Protein AF-A0A554LQ54-F1 (afdb_monomer_lite)

pLDDT: mean 71.38, std 20.37, range [37.84, 96.19]

Radius of gyration: 30.44 Å; chains: 1; bounding box: 60×84×52 Å

Foldseek 3Di:
DDFPWAWDFPPPVLLVLLQVLCVVLVHDDDPVCVPPDDDDLSRQLVVLLRCVLVVVDDLVRQLVSNCVVVVDDSVSSVSSSVSSVVPPSVRIDTDGPPPPPPPPVVVVVVVVVVVVVVVPPPPDDDDDDDDDDDDDDDDDD

Secondary structure (DSSP, 8-state):
----EEEE--HHHHHHHHHHHHHHTT----TTGGGTSSS-HHHHHHHHHHHHHTTSS-HHHHHHHHHHHH---HHHHHHHHHHIIIIIGGG-EEEE------HHHHHHHHHHHHHHHHTTSSS------------------

Sequence (141 aa):
MNNNIKICFPNENTFDLISEILENNGIQEGLEESLFKKKSFISIVYKLAKDLASENISQKDFISSLKKELGISKKTSESIFTDVQKKILPLAEKVEIKLINKDRAYMEEREKKKKIELNRNIDKPLMPSIEKKEDKYRELI

Structure (mmCIF, N/CA/C/O backbone):
data_AF-A0A554LQ54-F1
#
_entry.id   AF-A0A554LQ54-F1
#
loop_
_atom_site.group_PDB
_atom_site.id
_atom_site.type_symbol
_atom_site.label_atom_id
_atom_site.label_alt_id
_atom_site.label_comp_id
_atom_site.label_asym_id
_atom_site.label_entity_id
_atom_site.label_seq_id
_atom_site.pdbx_PDB_ins_code
_atom_site.Cartn_x
_atom_site.Cartn_y
_atom_site.Cartn_z
_atom_site.occupancy
_atom_site.B_iso_or_equiv
_atom_site.auth_seq_id
_atom_site.auth_comp_id
_atom_site.auth_asym_id
_atom_site.auth_atom_id
_atom_site.pdbx_PDB_model_num
ATOM 1 N N . MET A 1 1 ? 29.771 -0.148 -3.029 1.00 39.47 1 MET A N 1
ATOM 2 C CA . MET A 1 1 ? 29.103 -0.468 -4.308 1.00 39.47 1 MET A CA 1
ATOM 3 C C . MET A 1 1 ? 27.714 0.146 -4.247 1.00 39.47 1 MET A C 1
ATOM 5 O O . MET A 1 1 ? 26.894 -0.348 -3.490 1.00 39.47 1 MET A O 1
ATOM 9 N N . ASN A 1 2 ? 27.482 1.267 -4.935 1.00 37.84 2 ASN A N 1
ATOM 10 C CA . ASN A 1 2 ? 26.162 1.903 -4.974 1.00 37.84 2 ASN A CA 1
ATOM 11 C C . ASN A 1 2 ? 25.376 1.304 -6.139 1.00 37.84 2 ASN A C 1
ATOM 13 O O . ASN A 1 2 ? 25.452 1.799 -7.263 1.00 37.84 2 ASN A O 1
ATOM 17 N N . ASN A 1 3 ? 24.663 0.212 -5.876 1.00 45.12 3 ASN A N 1
ATOM 18 C CA . ASN A 1 3 ? 23.708 -0.319 -6.837 1.00 45.12 3 ASN A CA 1
ATOM 19 C C . ASN A 1 3 ? 22.467 0.578 -6.799 1.00 45.12 3 ASN A C 1
ATOM 21 O O . ASN A 1 3 ? 21.723 0.575 -5.821 1.00 45.12 3 ASN A O 1
ATOM 25 N N . ASN A 1 4 ? 22.251 1.356 -7.860 1.00 57.56 4 ASN A N 1
ATOM 26 C CA . ASN A 1 4 ? 21.010 2.101 -8.065 1.00 57.56 4 ASN A CA 1
ATOM 27 C C . ASN A 1 4 ? 19.907 1.123 -8.492 1.00 57.56 4 ASN A C 1
ATOM 29 O O . ASN A 1 4 ? 19.573 1.001 -9.672 1.00 57.56 4 ASN A O 1
ATOM 33 N N . ILE A 1 5 ? 19.390 0.374 -7.519 1.00 61.69 5 ILE A N 1
ATOM 34 C CA . ILE A 1 5 ? 18.263 -0.541 -7.698 1.00 61.69 5 ILE A CA 1
ATOM 35 C C . ILE A 1 5 ? 16.985 0.287 -7.617 1.00 61.69 5 ILE A C 1
ATOM 37 O O . ILE A 1 5 ? 16.724 0.948 -6.611 1.00 61.69 5 ILE A O 1
ATOM 41 N N . LYS A 1 6 ? 16.170 0.249 -8.670 1.00 70.19 6 LYS A N 1
ATOM 42 C CA . LYS A 1 6 ? 14.827 0.825 -8.655 1.00 70.19 6 LYS A CA 1
ATOM 43 C C . LYS A 1 6 ? 13.821 -0.303 -8.505 1.00 70.19 6 LYS A C 1
ATOM 45 O O . LYS A 1 6 ? 13.787 -1.211 -9.328 1.00 70.19 6 LYS A O 1
ATOM 50 N N . ILE A 1 7 ? 12.995 -0.221 -7.465 1.00 76.94 7 ILE A N 1
ATOM 51 C CA . ILE A 1 7 ? 11.791 -1.046 -7.370 1.00 76.94 7 ILE A CA 1
ATOM 52 C C . ILE A 1 7 ? 10.758 -0.471 -8.341 1.00 76.94 7 ILE A C 1
ATOM 54 O O . ILE A 1 7 ? 10.417 0.720 -8.266 1.00 76.94 7 ILE A O 1
ATOM 58 N N . CYS A 1 8 ? 10.270 -1.319 -9.237 1.00 77.31 8 CYS A N 1
ATOM 59 C CA . CYS A 1 8 ? 9.135 -1.049 -10.105 1.00 77.31 8 CYS A CA 1
ATOM 60 C C . CYS A 1 8 ? 8.040 -2.086 -9.839 1.00 77.31 8 CYS A C 1
ATOM 62 O O . CYS A 1 8 ? 8.331 -3.237 -9.535 1.00 77.31 8 CYS A O 1
ATOM 64 N N . PHE A 1 9 ? 6.786 -1.665 -9.972 1.00 80.06 9 PHE A N 1
ATOM 65 C CA . PHE A 1 9 ? 5.632 -2.558 -9.991 1.00 80.06 9 PHE A CA 1
ATOM 66 C C . PHE A 1 9 ? 4.967 -2.458 -11.370 1.00 80.06 9 PHE A C 1
ATOM 68 O O . PHE A 1 9 ? 5.022 -1.378 -11.972 1.00 80.06 9 PHE A O 1
ATOM 75 N N . PRO A 1 10 ? 4.331 -3.524 -11.880 1.00 75.25 10 PRO A N 1
ATOM 76 C CA . PRO A 1 10 ? 3.540 -3.454 -13.105 1.00 75.25 10 PRO A CA 1
ATOM 77 C C . PRO A 1 10 ? 2.364 -2.488 -12.909 1.00 75.25 10 PRO A C 1
ATOM 79 O O . PRO A 1 10 ? 1.465 -2.746 -12.111 1.00 75.25 10 PRO A O 1
ATOM 82 N N . ASN A 1 11 ? 2.396 -1.347 -13.603 1.00 65.25 11 ASN A N 1
ATOM 83 C CA . ASN A 1 11 ? 1.522 -0.212 -13.291 1.00 65.25 11 ASN A CA 1
ATOM 84 C C . ASN A 1 11 ? 0.028 -0.542 -13.412 1.00 65.25 11 ASN A C 1
ATOM 86 O O . ASN A 1 11 ? -0.720 -0.180 -12.514 1.00 65.25 11 ASN A O 1
ATOM 90 N N . GLU A 1 12 ? -0.396 -1.237 -14.469 1.00 62.56 12 GLU A N 1
ATOM 91 C CA . GLU A 1 12 ? -1.825 -1.475 -14.735 1.00 62.56 12 GLU A CA 1
ATOM 92 C C . GLU A 1 12 ? -2.467 -2.342 -13.641 1.00 62.56 12 GLU A C 1
ATOM 94 O O . GLU A 1 12 ? -3.413 -1.912 -12.996 1.00 62.56 12 GLU A O 1
ATOM 99 N N . ASN A 1 13 ? -1.862 -3.480 -13.294 1.00 78.19 13 ASN A N 1
ATOM 100 C CA . ASN A 1 13 ? -2.438 -4.378 -12.284 1.00 78.19 13 ASN A CA 1
ATOM 101 C C . ASN A 1 13 ? -2.257 -3.885 -10.839 1.00 78.19 13 ASN A C 1
ATOM 103 O O . ASN A 1 13 ? -3.013 -4.266 -9.949 1.00 78.19 13 ASN A O 1
ATOM 107 N N . THR A 1 14 ? -1.233 -3.071 -10.562 1.00 85.94 14 THR A N 1
ATOM 108 C CA . THR A 1 14 ? -0.924 -2.674 -9.177 1.00 85.94 14 THR A CA 1
ATOM 109 C C . THR A 1 14 ? -1.929 -1.661 -8.641 1.00 85.94 14 THR A C 1
ATOM 111 O O . THR A 1 14 ? -2.288 -1.730 -7.468 1.00 85.94 14 THR A O 1
ATOM 114 N N . PHE A 1 15 ? -2.389 -0.725 -9.475 1.00 87.44 15 PHE A N 1
ATOM 115 C CA . PHE A 1 15 ? -3.387 0.258 -9.055 1.00 87.44 15 PHE A CA 1
ATOM 116 C C . PHE A 1 15 ? -4.746 -0.393 -8.788 1.00 87.44 15 PHE A C 1
ATOM 118 O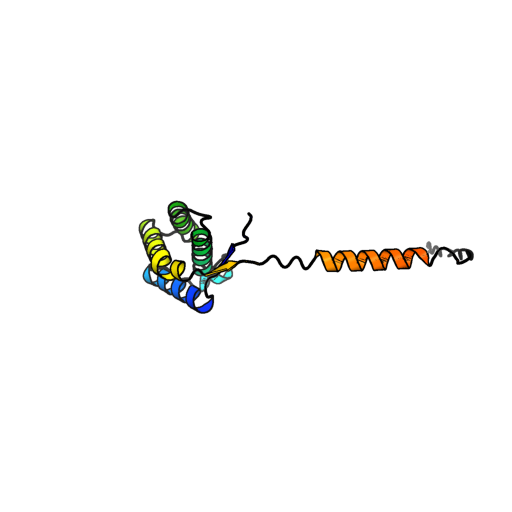 O . PHE A 1 15 ? -5.341 -0.110 -7.749 1.00 87.44 15 PHE A O 1
ATOM 125 N N . ASP A 1 16 ? -5.165 -1.327 -9.642 1.00 87.75 16 ASP A N 1
ATOM 126 C CA . ASP A 1 16 ? -6.411 -2.079 -9.469 1.00 87.75 16 ASP A CA 1
ATOM 127 C C . ASP A 1 16 ? -6.392 -2.913 -8.183 1.00 87.75 16 ASP A C 1
ATOM 129 O O . ASP A 1 16 ? -7.324 -2.852 -7.382 1.00 87.75 16 ASP A O 1
ATOM 133 N N . LEU A 1 17 ? -5.286 -3.616 -7.915 1.00 90.69 17 LEU A N 1
ATOM 134 C CA . LEU A 1 17 ? -5.125 -4.378 -6.674 1.00 90.69 17 LEU A CA 1
ATOM 135 C C . LEU A 1 17 ? -5.143 -3.478 -5.435 1.00 90.69 17 LEU A C 1
ATOM 137 O O . LEU A 1 17 ? -5.681 -3.866 -4.401 1.00 90.69 17 LEU A O 1
ATOM 141 N N . ILE A 1 18 ? -4.561 -2.279 -5.507 1.00 91.06 18 ILE A N 1
ATOM 142 C CA . ILE A 1 18 ? -4.620 -1.320 -4.400 1.00 91.06 18 ILE A CA 1
ATOM 143 C C . ILE A 1 18 ? -6.050 -0.806 -4.203 1.00 91.06 18 ILE A C 1
ATOM 145 O O . ILE A 1 18 ? -6.479 -0.701 -3.054 1.00 91.06 18 ILE A O 1
ATOM 149 N N . SER A 1 19 ? -6.787 -0.526 -5.283 1.00 90.50 19 SER A N 1
ATOM 150 C CA . SER A 1 19 ? -8.204 -0.147 -5.206 1.00 90.50 19 SER A CA 1
ATOM 151 C C . SER A 1 19 ? -9.018 -1.239 -4.515 1.00 90.50 19 SER A C 1
ATOM 153 O O . SER A 1 19 ? -9.690 -0.970 -3.524 1.00 90.50 19 SER A O 1
ATOM 155 N N . GLU A 1 20 ? -8.854 -2.493 -4.941 1.00 91.75 20 GLU A N 1
ATOM 156 C CA . GLU A 1 20 ? -9.526 -3.653 -4.347 1.00 91.75 20 GLU A CA 1
ATOM 157 C C . GLU A 1 20 ? -9.194 -3.800 -2.850 1.00 91.75 20 GLU A C 1
ATOM 159 O O . GLU A 1 20 ? -10.069 -4.072 -2.029 1.00 91.75 20 GLU A O 1
ATOM 164 N N . ILE A 1 21 ? -7.930 -3.600 -2.455 1.00 93.50 21 ILE A N 1
ATOM 165 C CA . ILE A 1 21 ? -7.519 -3.640 -1.042 1.00 93.50 21 ILE A CA 1
ATOM 166 C C . ILE A 1 21 ? -8.217 -2.539 -0.239 1.00 93.50 21 ILE A C 1
ATOM 168 O O . ILE A 1 21 ? -8.692 -2.800 0.868 1.00 93.50 21 ILE A O 1
ATOM 172 N N . LEU A 1 22 ? -8.275 -1.317 -0.766 1.00 91.94 22 LEU A N 1
ATOM 173 C CA . LEU A 1 22 ? -8.928 -0.193 -0.096 1.00 91.94 22 LEU A CA 1
ATOM 174 C C . LEU A 1 22 ? -10.436 -0.439 0.054 1.00 91.94 22 LEU A C 1
ATOM 176 O O . LEU A 1 22 ? -10.959 -0.323 1.165 1.00 91.94 22 LEU A O 1
ATOM 180 N N . GLU A 1 23 ? -11.101 -0.886 -1.009 1.00 91.06 23 GLU A N 1
ATOM 181 C CA . GLU A 1 23 ? -12.531 -1.210 -1.017 1.00 91.06 23 GLU A CA 1
ATOM 182 C C . GLU A 1 23 ? -12.876 -2.329 -0.027 1.00 91.06 23 GLU A C 1
ATOM 184 O O . GLU A 1 23 ? -13.794 -2.177 0.782 1.00 91.06 23 GLU A O 1
ATOM 189 N N . ASN A 1 24 ? -12.087 -3.409 0.001 1.00 92.06 24 ASN A N 1
ATOM 190 C CA . ASN A 1 24 ? -12.253 -4.514 0.954 1.00 92.06 24 ASN A CA 1
ATOM 191 C C . ASN A 1 24 ? -12.101 -4.072 2.418 1.00 92.06 24 ASN A C 1
ATOM 193 O O . ASN A 1 24 ? -12.634 -4.710 3.326 1.00 92.06 24 ASN A O 1
ATOM 197 N N . ASN A 1 25 ? -11.380 -2.975 2.659 1.00 90.00 25 ASN A N 1
ATOM 198 C CA . ASN A 1 25 ? -11.201 -2.380 3.979 1.00 90.00 25 ASN A CA 1
ATOM 199 C C . ASN A 1 25 ? -12.196 -1.234 4.261 1.00 90.00 25 ASN A C 1
ATOM 201 O O . ASN A 1 25 ? -12.054 -0.537 5.270 1.00 90.00 25 ASN A O 1
ATOM 205 N N . GLY A 1 26 ? -13.217 -1.060 3.413 1.00 87.00 26 GLY A N 1
ATOM 206 C CA . GLY A 1 26 ? -14.276 -0.061 3.569 1.00 87.00 26 GLY A CA 1
ATOM 207 C C . GLY A 1 26 ? -13.834 1.369 3.255 1.00 87.00 26 GLY A C 1
ATOM 208 O O . GLY A 1 26 ? -14.463 2.316 3.723 1.00 87.00 26 GLY A O 1
ATOM 209 N N . ILE A 1 27 ? -12.741 1.535 2.508 1.00 85.50 27 ILE A N 1
ATOM 210 C CA . ILE A 1 27 ? -12.207 2.831 2.093 1.00 85.50 27 ILE A CA 1
ATOM 211 C C . ILE A 1 27 ? -12.595 3.043 0.633 1.00 85.50 27 ILE A C 1
ATOM 213 O O . ILE A 1 27 ? -12.047 2.402 -0.258 1.00 85.50 27 ILE A O 1
ATOM 217 N N . GLN A 1 28 ? -13.532 3.954 0.397 1.00 78.12 28 GLN A N 1
ATOM 218 C CA . GLN A 1 28 ? -13.897 4.407 -0.943 1.00 78.12 28 GLN A CA 1
ATOM 219 C C . GLN A 1 28 ? -13.454 5.857 -1.113 1.00 78.12 28 GLN A C 1
ATOM 221 O O . GLN A 1 28 ? -13.699 6.689 -0.239 1.00 78.12 28 GLN A O 1
ATOM 226 N N . GLU A 1 29 ? -12.798 6.165 -2.231 1.00 67.81 29 GLU A N 1
ATOM 227 C CA . GLU A 1 29 ? -12.553 7.556 -2.608 1.00 67.81 29 GLU A CA 1
ATOM 228 C C . GLU A 1 29 ? -13.881 8.203 -3.009 1.00 67.81 29 GLU A C 1
ATOM 230 O O . GLU A 1 29 ? -14.543 7.776 -3.957 1.00 67.81 29 GLU A O 1
ATOM 235 N N . GLY A 1 30 ? -14.291 9.239 -2.278 1.00 60.47 30 GLY A N 1
ATOM 236 C CA . GLY A 1 30 ? -15.427 10.057 -2.678 1.00 60.47 30 GLY A CA 1
ATOM 237 C C . GLY A 1 30 ? -15.074 10.882 -3.918 1.00 60.47 30 GLY A C 1
ATOM 238 O O . GLY A 1 30 ? -14.055 11.573 -3.932 1.00 60.47 30 GLY A O 1
ATOM 239 N N . LEU A 1 31 ? -15.948 10.872 -4.931 1.00 53.97 31 LEU A N 1
ATOM 240 C CA . LEU A 1 31 ? -15.839 11.693 -6.152 1.00 53.97 31 LEU A CA 1
ATOM 241 C C . LEU A 1 31 ? -15.568 13.187 -5.863 1.00 53.97 31 LEU A C 1
ATOM 243 O O . LEU A 1 31 ? -14.936 13.866 -6.669 1.00 53.97 31 LEU A O 1
ATOM 247 N N . GLU A 1 32 ? -16.004 13.698 -4.707 1.00 50.38 32 GLU A N 1
ATOM 248 C CA . GLU A 1 32 ? -15.860 15.108 -4.320 1.00 50.38 32 GLU A CA 1
ATOM 249 C C . GLU A 1 32 ? -14.505 15.473 -3.678 1.00 50.38 32 GLU A C 1
ATOM 251 O O . GLU A 1 32 ? -14.129 16.647 -3.673 1.00 50.38 32 GLU A O 1
ATOM 256 N N . GLU A 1 33 ? -13.709 14.512 -3.193 1.00 48.72 33 GLU A N 1
ATOM 257 C CA . GLU A 1 33 ? -12.395 14.813 -2.585 1.00 48.72 33 GLU A CA 1
ATOM 258 C C . GLU A 1 33 ? -11.299 15.094 -3.631 1.00 48.72 33 GLU A C 1
ATOM 260 O O . GLU A 1 33 ? -10.274 15.716 -3.328 1.00 48.72 33 GLU A O 1
ATOM 265 N N . SER A 1 34 ? -11.562 14.733 -4.892 1.00 50.34 34 SER A N 1
ATOM 266 C CA . SER A 1 34 ? -10.667 14.890 -6.043 1.00 50.34 34 SER A CA 1
ATOM 267 C C . SER A 1 34 ? -10.362 16.346 -6.420 1.00 50.34 34 SER A C 1
ATOM 269 O O . SER A 1 34 ? -9.320 16.595 -7.030 1.00 50.34 34 SER A O 1
ATOM 271 N N . LEU A 1 35 ? -11.233 17.308 -6.095 1.00 45.03 35 LEU A N 1
ATOM 272 C CA . LEU A 1 35 ? -11.119 18.669 -6.639 1.00 45.03 35 LEU A CA 1
ATOM 273 C C . LEU A 1 35 ? -10.239 19.608 -5.803 1.00 45.03 35 LEU A C 1
ATOM 275 O O . LEU A 1 35 ? -9.713 20.578 -6.346 1.00 45.03 35 LEU A O 1
ATOM 279 N N . PHE A 1 36 ? -10.019 19.321 -4.512 1.00 49.12 36 PHE A N 1
ATOM 280 C CA . PHE A 1 36 ? -9.254 20.221 -3.631 1.00 49.12 36 PHE A CA 1
ATOM 281 C C . PHE A 1 36 ? -8.232 19.550 -2.692 1.00 49.12 36 PHE A C 1
ATOM 283 O O . PHE A 1 36 ? -7.471 20.269 -2.035 1.00 49.12 36 PHE A O 1
ATOM 290 N N . LYS A 1 37 ? -8.105 18.211 -2.655 1.00 51.62 37 LYS A N 1
ATOM 291 C CA . LYS A 1 37 ? -7.058 17.529 -1.867 1.00 51.62 37 LYS A CA 1
ATOM 292 C C . LYS A 1 37 ? -6.144 16.629 -2.706 1.00 51.62 37 LYS A C 1
ATOM 294 O O . LYS A 1 37 ? -6.452 15.512 -3.083 1.00 51.62 37 LYS A O 1
ATOM 299 N N . LYS A 1 38 ? -4.946 17.178 -2.928 1.00 59.28 38 LYS A N 1
ATOM 300 C CA . LYS A 1 38 ? -3.622 16.533 -2.976 1.00 59.28 38 LYS A CA 1
ATOM 301 C C . LYS A 1 38 ? -3.614 15.015 -2.668 1.00 59.28 38 LYS A C 1
ATOM 303 O O . LYS A 1 38 ? -3.645 14.648 -1.503 1.00 59.28 38 LYS A O 1
ATOM 308 N N . LYS A 1 39 ? -3.356 14.207 -3.707 1.00 66.38 39 LYS A N 1
ATOM 309 C CA . LYS A 1 39 ? -3.043 12.756 -3.706 1.00 66.38 39 LYS A CA 1
ATOM 310 C C . LYS A 1 39 ? -4.214 11.820 -3.370 1.00 66.38 39 LYS A C 1
ATOM 312 O O . LYS A 1 39 ? -4.695 11.792 -2.250 1.00 66.38 39 LYS A O 1
ATOM 317 N N . SER A 1 40 ? -4.561 10.978 -4.344 1.00 84.50 40 SER A N 1
ATOM 318 C CA . SER A 1 40 ? -5.459 9.827 -4.179 1.00 84.50 40 SER A CA 1
ATOM 319 C C . SER A 1 40 ? -4.928 8.858 -3.102 1.00 84.50 40 SER A C 1
ATOM 321 O O . SER A 1 40 ? -3.711 8.665 -2.984 1.00 84.50 40 SER A O 1
ATOM 323 N N . PHE A 1 41 ? -5.814 8.228 -2.331 1.00 87.81 41 PHE A N 1
ATOM 324 C CA . PHE A 1 41 ? -5.501 7.152 -1.386 1.00 87.81 41 PHE A CA 1
ATOM 325 C C . PHE A 1 41 ? -4.741 6.013 -2.058 1.00 87.81 41 PHE A C 1
ATOM 327 O O . PHE A 1 41 ? -3.754 5.530 -1.499 1.00 87.81 41 PHE A O 1
ATOM 334 N N . ILE A 1 42 ? -5.111 5.664 -3.290 1.00 89.12 42 ILE A N 1
ATOM 335 C CA . ILE A 1 42 ? -4.378 4.687 -4.099 1.00 89.12 42 ILE A CA 1
ATOM 336 C C . ILE A 1 42 ? -2.912 5.126 -4.250 1.00 89.12 42 ILE A C 1
ATOM 338 O O . ILE A 1 42 ? -1.987 4.348 -4.006 1.00 89.12 42 ILE A O 1
ATOM 342 N N . SER A 1 43 ? -2.676 6.398 -4.588 1.00 88.62 43 SER A N 1
ATOM 343 C CA . SER A 1 43 ? -1.317 6.934 -4.756 1.00 88.62 43 SER A CA 1
ATOM 344 C C . SER A 1 43 ? -0.499 6.933 -3.457 1.00 88.62 43 SER A C 1
ATOM 346 O O . SER A 1 43 ? 0.721 6.745 -3.491 1.00 88.62 43 SER A O 1
ATOM 348 N N . ILE A 1 44 ? -1.160 7.104 -2.307 1.00 91.44 44 ILE A N 1
ATOM 349 C CA . ILE A 1 44 ? -0.529 7.043 -0.984 1.00 91.44 44 ILE A CA 1
ATOM 350 C C . ILE A 1 44 ? -0.087 5.610 -0.683 1.00 91.44 44 ILE A C 1
ATOM 352 O O . ILE A 1 44 ? 1.086 5.389 -0.376 1.00 91.44 44 ILE A O 1
ATOM 356 N N . VAL A 1 45 ? -0.990 4.634 -0.825 1.00 91.88 45 VAL A N 1
ATOM 357 C CA . VAL A 1 45 ? -0.682 3.215 -0.588 1.00 91.88 45 VAL A CA 1
ATOM 358 C C . VAL A 1 45 ? 0.411 2.735 -1.540 1.00 91.88 45 VAL A C 1
ATOM 360 O O . VAL A 1 45 ? 1.368 2.106 -1.095 1.00 91.88 45 VAL A O 1
ATOM 363 N N . TYR A 1 46 ? 0.333 3.098 -2.823 1.00 91.38 46 TYR A N 1
ATOM 364 C CA . TYR A 1 46 ? 1.346 2.750 -3.821 1.00 91.38 46 TYR A CA 1
ATOM 365 C C . TYR A 1 46 ? 2.736 3.266 -3.431 1.00 91.38 46 TYR A C 1
ATOM 367 O O . TYR A 1 46 ? 3.721 2.525 -3.466 1.00 91.38 46 TYR A O 1
ATOM 375 N N . LYS A 1 47 ? 2.826 4.535 -3.010 1.00 90.94 47 LYS A N 1
ATOM 376 C CA . LYS A 1 47 ? 4.092 5.124 -2.566 1.00 90.94 47 LYS A CA 1
ATOM 377 C C . LYS A 1 47 ? 4.651 4.381 -1.351 1.00 90.94 47 LYS A C 1
ATOM 379 O O . LYS A 1 47 ? 5.827 4.030 -1.351 1.00 90.94 47 LYS A O 1
ATOM 384 N N . LEU A 1 48 ? 3.819 4.122 -0.345 1.00 93.00 48 LEU A N 1
ATOM 385 C CA . LEU A 1 48 ? 4.247 3.413 0.858 1.00 93.00 48 LEU A CA 1
ATOM 386 C C . LEU A 1 48 ? 4.679 1.974 0.546 1.00 93.00 48 LEU A C 1
ATOM 388 O O . LEU A 1 48 ? 5.669 1.507 1.100 1.00 93.00 48 LEU A O 1
ATOM 392 N N . ALA A 1 49 ? 3.989 1.279 -0.362 1.00 91.81 49 ALA A N 1
ATOM 393 C CA . ALA A 1 49 ? 4.358 -0.072 -0.785 1.00 91.81 49 ALA A CA 1
ATOM 394 C C . ALA A 1 49 ? 5.730 -0.084 -1.470 1.00 91.81 49 ALA A C 1
ATOM 396 O O . ALA A 1 49 ? 6.544 -0.973 -1.226 1.00 91.81 49 ALA A O 1
ATOM 397 N N . LYS A 1 50 ? 6.020 0.944 -2.273 1.00 90.19 50 LYS A N 1
ATOM 398 C CA . LYS A 1 50 ? 7.334 1.139 -2.883 1.00 90.19 50 LYS A CA 1
ATOM 399 C C . LYS A 1 50 ? 8.420 1.424 -1.854 1.00 90.19 50 LYS A C 1
ATOM 401 O O . LYS A 1 50 ? 9.476 0.804 -1.917 1.00 90.19 50 LYS A O 1
ATOM 406 N N . ASP A 1 51 ? 8.161 2.322 -0.908 1.00 90.44 51 ASP A N 1
ATOM 407 C CA . ASP A 1 51 ? 9.116 2.644 0.153 1.00 90.44 51 ASP A CA 1
ATOM 408 C C . ASP A 1 51 ? 9.408 1.407 1.025 1.00 90.44 51 ASP A C 1
ATOM 410 O O . ASP A 1 51 ? 10.559 1.168 1.389 1.00 90.44 51 ASP A O 1
ATOM 414 N N . LEU A 1 52 ? 8.394 0.577 1.289 1.00 91.12 52 LEU A N 1
ATOM 415 C CA . LEU A 1 52 ? 8.529 -0.687 2.014 1.00 91.12 52 LEU A CA 1
ATOM 416 C C . LEU A 1 52 ? 9.337 -1.725 1.217 1.00 91.12 52 LEU A C 1
ATOM 418 O O . LEU A 1 52 ? 10.246 -2.342 1.762 1.00 91.12 52 LEU A O 1
ATOM 422 N N . ALA A 1 53 ? 9.053 -1.890 -0.078 1.00 88.00 53 ALA A N 1
ATOM 423 C CA . ALA A 1 53 ? 9.786 -2.800 -0.964 1.00 88.00 53 ALA A CA 1
ATOM 424 C C . ALA A 1 53 ? 11.255 -2.387 -1.172 1.00 88.00 53 ALA A C 1
ATOM 426 O O . ALA A 1 53 ? 12.113 -3.230 -1.432 1.00 88.00 53 ALA A O 1
ATOM 4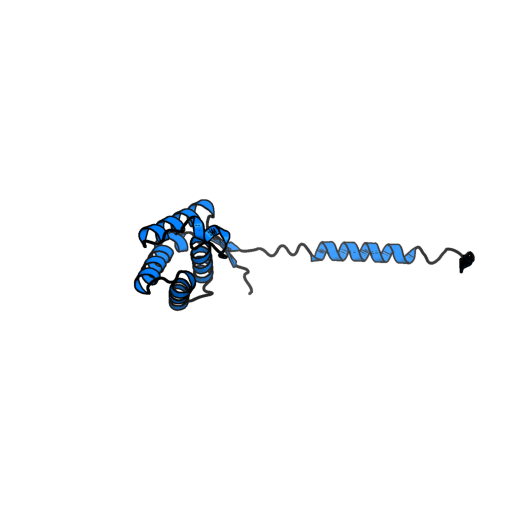27 N N . SER A 1 54 ? 11.544 -1.089 -1.068 1.00 85.62 54 SER A N 1
ATOM 428 C CA . SER A 1 54 ? 12.899 -0.532 -1.085 1.00 85.62 54 SER A CA 1
ATOM 429 C C . SER A 1 54 ? 13.609 -0.596 0.271 1.00 85.62 54 SER A C 1
ATOM 431 O O . SER A 1 54 ? 14.729 -0.106 0.358 1.00 85.62 54 SER A O 1
ATOM 433 N N . GLU A 1 55 ? 12.985 -1.162 1.311 1.00 85.88 55 GLU A N 1
ATOM 434 C CA . GLU A 1 55 ? 13.511 -1.199 2.687 1.00 85.88 55 GLU A CA 1
ATOM 435 C C . GLU A 1 55 ? 13.783 0.204 3.280 1.00 85.88 55 GLU A C 1
ATOM 437 O O . GLU A 1 55 ? 14.517 0.353 4.254 1.00 85.88 55 GLU A O 1
ATOM 442 N N . ASN A 1 56 ? 13.154 1.250 2.728 1.00 85.62 56 ASN A N 1
ATOM 443 C CA . ASN A 1 56 ? 13.299 2.632 3.202 1.00 85.62 56 ASN A CA 1
ATOM 444 C C . ASN A 1 56 ? 12.477 2.907 4.468 1.00 85.62 56 ASN A C 1
ATOM 446 O O . ASN A 1 56 ? 12.766 3.854 5.198 1.00 85.62 56 ASN A O 1
ATOM 450 N N . ILE A 1 57 ? 11.422 2.122 4.698 1.00 90.31 57 ILE A N 1
ATOM 451 C CA . ILE A 1 57 ? 10.534 2.243 5.856 1.00 90.31 57 ILE A CA 1
ATOM 452 C C . ILE A 1 57 ? 10.279 0.873 6.478 1.00 90.31 57 ILE A C 1
ATOM 454 O O . ILE A 1 57 ? 10.238 -0.144 5.785 1.00 90.31 57 ILE A O 1
ATOM 458 N N . SER A 1 58 ? 10.066 0.845 7.792 1.00 93.50 58 SER A N 1
ATOM 459 C CA . SER A 1 58 ? 9.661 -0.374 8.491 1.00 93.50 58 SER A CA 1
ATOM 460 C C . SER A 1 58 ? 8.150 -0.620 8.379 1.00 93.50 58 SER A C 1
ATOM 462 O O . SER A 1 58 ? 7.371 0.291 8.093 1.00 93.50 58 SER A O 1
ATOM 464 N N . GLN A 1 59 ? 7.698 -1.837 8.705 1.00 93.12 59 GLN A N 1
ATOM 465 C CA . GLN A 1 59 ? 6.267 -2.147 8.861 1.00 93.12 59 GLN A CA 1
ATOM 466 C C . GLN A 1 59 ? 5.564 -1.172 9.821 1.00 93.12 59 GLN A C 1
ATOM 468 O O . GLN A 1 59 ? 4.437 -0.741 9.574 1.00 93.12 59 GLN A O 1
ATOM 473 N N . LYS A 1 60 ? 6.228 -0.809 10.924 1.00 94.56 60 LYS A N 1
ATOM 474 C CA . LYS A 1 60 ? 5.675 0.116 11.918 1.00 94.56 60 LYS A CA 1
ATOM 475 C C . LYS A 1 60 ? 5.447 1.502 11.312 1.00 94.56 60 LYS A C 1
ATOM 477 O O . LYS A 1 60 ? 4.406 2.110 11.560 1.00 94.56 60 LYS A O 1
ATOM 482 N N . ASP A 1 61 ? 6.389 1.970 10.498 1.00 95.12 61 ASP A N 1
ATOM 483 C CA . ASP A 1 61 ? 6.308 3.272 9.834 1.00 95.12 61 ASP A CA 1
ATOM 484 C C . ASP A 1 61 ? 5.255 3.274 8.727 1.00 95.12 61 ASP A C 1
ATOM 486 O O . ASP A 1 61 ? 4.515 4.248 8.591 1.00 95.12 61 ASP A O 1
ATOM 490 N N . PHE A 1 62 ? 5.119 2.165 7.997 1.00 95.12 62 PHE A N 1
ATOM 491 C CA . PHE A 1 62 ? 4.063 1.968 7.007 1.00 95.12 62 PHE A CA 1
ATOM 492 C C . PHE A 1 62 ? 2.670 2.086 7.645 1.00 95.12 62 PHE A C 1
ATOM 494 O O . PHE A 1 62 ? 1.859 2.910 7.224 1.00 95.12 62 PHE A O 1
ATOM 501 N N . ILE A 1 63 ? 2.413 1.325 8.716 1.00 95.00 63 ILE A N 1
ATOM 502 C CA . ILE A 1 63 ? 1.128 1.331 9.439 1.00 95.00 63 ILE A CA 1
ATOM 503 C C . ILE A 1 63 ? 0.843 2.718 10.032 1.00 95.00 63 ILE A C 1
ATOM 505 O O . ILE A 1 63 ? -0.277 3.221 9.943 1.00 95.00 63 ILE A O 1
ATOM 509 N N . SER A 1 64 ? 1.856 3.353 10.627 1.00 94.81 64 SER A N 1
ATOM 510 C CA . SER A 1 64 ? 1.738 4.703 11.186 1.00 94.81 64 SER A CA 1
ATOM 511 C C . SER A 1 64 ? 1.401 5.742 10.109 1.00 94.81 64 SER A C 1
ATOM 513 O O . SER A 1 64 ? 0.540 6.600 10.317 1.00 94.81 64 SER A O 1
ATOM 515 N N . SER A 1 65 ? 2.031 5.632 8.937 1.00 94.00 65 SER A N 1
ATOM 516 C CA . SER A 1 65 ? 1.801 6.532 7.804 1.00 94.00 65 SER A CA 1
ATOM 517 C C . SER A 1 65 ? 0.405 6.357 7.219 1.00 94.00 65 SER A C 1
ATOM 519 O O . SER A 1 65 ? -0.271 7.357 7.003 1.00 94.00 65 SER A O 1
ATOM 521 N N . LEU A 1 66 ? -0.080 5.119 7.059 1.00 92.94 66 LEU A N 1
ATOM 522 C CA . LEU A 1 66 ? -1.455 4.859 6.616 1.00 92.94 66 LEU A CA 1
ATOM 523 C C . LEU A 1 66 ? -2.489 5.461 7.565 1.00 92.94 66 LEU A C 1
ATOM 525 O O . LEU A 1 66 ? -3.398 6.164 7.127 1.00 92.94 66 LEU A O 1
ATOM 529 N N . LYS A 1 67 ? -2.315 5.246 8.872 1.00 93.19 67 LYS A N 1
ATOM 530 C CA . LYS A 1 67 ? -3.186 5.827 9.898 1.00 93.19 67 LYS A CA 1
ATOM 531 C C . LYS A 1 67 ? -3.255 7.352 9.783 1.00 93.19 67 LYS A C 1
ATOM 533 O O . LYS A 1 67 ? -4.323 7.934 9.943 1.00 93.19 67 LYS A O 1
ATOM 538 N N . LYS A 1 68 ? -2.112 7.998 9.540 1.00 91.44 68 LYS A N 1
ATOM 539 C CA . LYS A 1 68 ? -2.002 9.459 9.462 1.00 91.44 68 LYS A CA 1
ATOM 540 C C . LYS A 1 68 ? -2.561 10.026 8.156 1.00 91.44 68 LYS A C 1
ATOM 542 O O . LYS A 1 68 ? -3.257 11.032 8.200 1.00 91.44 68 LYS A O 1
ATOM 547 N N . GLU A 1 69 ? -2.222 9.421 7.023 1.00 90.12 69 GLU A N 1
ATOM 548 C CA . GLU A 1 69 ? -2.545 9.941 5.688 1.00 90.12 69 GLU A CA 1
ATOM 549 C C . GLU A 1 69 ? -3.999 9.640 5.294 1.00 90.12 69 GLU A C 1
ATOM 551 O O . GLU A 1 69 ? -4.650 10.499 4.710 1.00 90.12 69 GLU A O 1
ATOM 556 N N . LEU A 1 70 ? -4.529 8.463 5.655 1.00 87.88 70 LEU A N 1
ATOM 557 C CA . LEU A 1 70 ? -5.906 8.058 5.332 1.00 87.88 70 LEU A CA 1
ATOM 558 C C . LEU A 1 70 ? -6.880 8.277 6.505 1.00 87.88 70 LEU A C 1
ATOM 560 O O . LEU A 1 70 ? -8.079 8.078 6.355 1.00 87.88 70 LEU A O 1
ATOM 564 N N . GLY A 1 71 ? -6.390 8.651 7.694 1.00 87.69 71 GLY A N 1
ATOM 565 C CA . GLY A 1 71 ? -7.240 8.893 8.869 1.00 87.69 71 GLY A CA 1
ATOM 566 C C . GLY A 1 71 ? -7.936 7.642 9.427 1.00 87.69 71 GLY A C 1
ATOM 567 O O . GLY A 1 71 ? -8.934 7.754 10.136 1.00 87.69 71 GLY A O 1
ATOM 568 N N . ILE A 1 72 ? -7.431 6.448 9.114 1.00 89.62 72 ILE A N 1
ATOM 569 C CA . ILE A 1 72 ? -8.076 5.163 9.426 1.00 89.62 72 ILE A CA 1
ATOM 570 C C . ILE A 1 72 ? -7.629 4.562 10.763 1.00 89.62 72 ILE A C 1
ATOM 572 O O . ILE A 1 72 ? -6.666 4.993 11.392 1.00 89.62 72 ILE A O 1
ATOM 576 N N . SER A 1 73 ? -8.316 3.511 11.217 1.00 93.12 73 SER A N 1
ATOM 577 C CA . SER A 1 73 ? -7.945 2.813 12.451 1.00 93.12 73 SER A CA 1
ATOM 578 C C . SER A 1 73 ? -6.620 2.041 12.319 1.00 93.12 73 SER A C 1
ATOM 580 O O . SER A 1 73 ? -6.192 1.666 11.223 1.00 93.12 73 SER A O 1
ATOM 582 N N . LYS A 1 74 ? -5.982 1.735 13.460 1.00 92.69 74 LYS A N 1
ATOM 583 C CA . LYS A 1 74 ? -4.782 0.878 13.495 1.00 92.69 74 LYS A CA 1
ATOM 584 C C . LYS A 1 74 ? -5.074 -0.516 12.924 1.00 92.69 74 LYS A C 1
ATOM 586 O O . LYS A 1 74 ? -4.296 -1.003 12.115 1.00 92.69 74 LYS A O 1
ATOM 591 N N . LYS A 1 75 ? -6.220 -1.103 13.287 1.00 94.19 75 LYS A N 1
ATOM 592 C CA . LYS A 1 75 ? -6.660 -2.420 12.804 1.00 94.19 75 LYS A CA 1
ATOM 593 C C . LYS A 1 75 ? -6.817 -2.434 11.279 1.00 94.19 75 LYS A C 1
ATOM 595 O O . LYS A 1 75 ? -6.350 -3.354 10.622 1.00 94.19 75 LYS A O 1
ATOM 600 N N . THR A 1 76 ? -7.421 -1.387 10.717 1.00 93.62 76 THR A N 1
ATOM 601 C CA . THR A 1 76 ? -7.565 -1.223 9.261 1.00 93.62 76 THR A CA 1
ATOM 602 C C . THR A 1 76 ? -6.200 -1.066 8.589 1.00 93.62 76 THR A C 1
ATOM 604 O O . THR A 1 76 ? -5.930 -1.701 7.579 1.00 93.62 76 THR A O 1
ATOM 607 N N . SER A 1 77 ? -5.298 -0.281 9.184 1.00 94.19 77 SER A N 1
ATOM 608 C CA . SER A 1 77 ? -3.937 -0.089 8.661 1.00 94.19 77 SER A CA 1
ATOM 609 C C . SER A 1 77 ? -3.121 -1.392 8.651 1.00 94.19 77 SER A C 1
ATOM 611 O O . SER A 1 77 ? -2.379 -1.649 7.709 1.00 94.19 77 SER A O 1
ATOM 613 N N . GLU A 1 78 ? -3.264 -2.227 9.684 1.00 95.62 78 GLU A N 1
ATOM 614 C CA . GLU A 1 78 ? -2.639 -3.557 9.774 1.00 95.62 78 GLU A CA 1
ATOM 615 C C . GLU A 1 78 ? -3.208 -4.542 8.743 1.00 95.62 78 GLU A C 1
ATOM 617 O O . GLU A 1 78 ? -2.459 -5.324 8.153 1.00 95.62 78 GLU A O 1
ATOM 622 N N . SER A 1 79 ? -4.518 -4.476 8.500 1.00 96.19 79 SER A N 1
ATOM 623 C CA . SER A 1 79 ? -5.200 -5.263 7.469 1.00 96.19 79 SER A CA 1
ATOM 624 C C . SER A 1 79 ? -4.675 -4.912 6.073 1.00 96.19 79 SER A C 1
ATOM 626 O O . SER A 1 79 ? -4.142 -5.777 5.381 1.00 96.19 79 SER A O 1
ATOM 628 N N . ILE A 1 80 ? -4.661 -3.619 5.725 1.00 95.12 80 ILE A N 1
ATOM 629 C CA . ILE A 1 80 ? -4.103 -3.121 4.456 1.00 95.12 80 ILE A CA 1
ATOM 630 C C . ILE A 1 80 ? -2.633 -3.515 4.307 1.00 95.12 80 ILE A C 1
ATOM 632 O O . ILE A 1 80 ? -2.225 -3.962 3.240 1.00 95.12 80 ILE A O 1
ATOM 636 N N . PHE A 1 81 ? -1.826 -3.383 5.364 1.00 95.69 81 PHE A N 1
ATOM 637 C CA . PHE A 1 81 ? -0.431 -3.828 5.336 1.00 95.69 81 PHE A CA 1
ATOM 638 C C . PHE A 1 81 ? -0.315 -5.317 4.987 1.00 95.69 81 PHE A C 1
ATOM 640 O O . PHE A 1 81 ? 0.503 -5.686 4.147 1.00 95.69 81 PHE A O 1
ATOM 647 N N . THR A 1 82 ? -1.144 -6.161 5.601 1.00 95.75 82 THR A N 1
ATOM 648 C CA . THR A 1 82 ? -1.149 -7.608 5.351 1.00 95.75 82 THR A CA 1
ATOM 649 C C . THR A 1 82 ? -1.488 -7.917 3.895 1.00 95.75 82 THR A C 1
ATOM 651 O O . THR A 1 82 ? -0.836 -8.760 3.275 1.00 95.75 82 THR A O 1
ATOM 654 N N . ASP A 1 83 ? -2.469 -7.220 3.324 1.00 94.69 83 ASP A N 1
ATOM 655 C CA . ASP A 1 83 ? -2.845 -7.396 1.924 1.00 94.69 83 ASP A CA 1
ATOM 656 C C . ASP A 1 83 ? -1.763 -6.887 0.969 1.00 94.69 83 ASP A C 1
ATOM 658 O O . ASP A 1 83 ? -1.402 -7.584 0.023 1.00 94.69 83 ASP A O 1
ATOM 662 N N . VAL A 1 84 ? -1.171 -5.721 1.242 1.00 93.25 84 VAL A N 1
ATOM 663 C CA . VAL A 1 84 ? -0.043 -5.180 0.467 1.00 93.25 84 VAL A CA 1
ATOM 664 C C . VAL A 1 84 ? 1.136 -6.149 0.492 1.00 93.25 84 VAL A C 1
ATOM 666 O O . VAL A 1 84 ? 1.733 -6.425 -0.549 1.00 93.25 84 VAL A O 1
ATOM 669 N N . GLN A 1 85 ? 1.439 -6.733 1.649 1.00 93.12 85 GLN A N 1
ATOM 670 C CA . GLN A 1 85 ? 2.513 -7.710 1.792 1.00 93.12 85 GLN A CA 1
ATOM 671 C C . GLN A 1 85 ? 2.272 -8.978 0.961 1.00 93.12 85 GLN A C 1
ATOM 673 O O . GLN A 1 85 ? 3.222 -9.532 0.414 1.00 93.12 85 GLN A O 1
ATOM 678 N N . LYS A 1 86 ? 1.021 -9.438 0.859 1.00 93.00 86 LYS A N 1
ATOM 679 C CA . LYS A 1 86 ? 0.665 -10.682 0.157 1.00 93.00 86 LYS A CA 1
ATOM 680 C C . LYS A 1 86 ? 0.398 -10.501 -1.333 1.00 93.00 86 LYS A C 1
ATOM 682 O O . LYS A 1 86 ? 0.678 -11.417 -2.097 1.00 93.00 86 LYS A O 1
ATOM 687 N N . LYS A 1 87 ? -0.182 -9.370 -1.735 1.00 90.94 87 LYS A N 1
ATOM 688 C CA . LYS A 1 87 ? -0.672 -9.132 -3.101 1.00 90.94 87 LYS A CA 1
ATOM 689 C C . LYS A 1 87 ? 0.220 -8.183 -3.899 1.00 90.94 87 LYS A C 1
ATOM 691 O O . LYS A 1 87 ? 0.382 -8.389 -5.093 1.00 90.94 87 LYS A O 1
ATOM 696 N N . ILE A 1 88 ? 0.803 -7.164 -3.259 1.00 90.38 88 ILE A N 1
ATOM 697 C CA . ILE A 1 88 ? 1.542 -6.094 -3.952 1.00 90.38 88 ILE A CA 1
ATOM 698 C C . ILE A 1 88 ? 3.050 -6.339 -3.930 1.00 90.38 88 ILE A C 1
ATOM 700 O O . ILE A 1 88 ? 3.682 -6.338 -4.981 1.00 90.38 8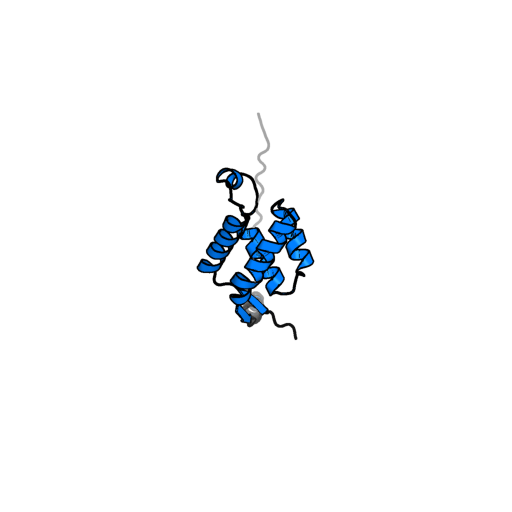8 ILE A O 1
ATOM 704 N N . LEU A 1 89 ? 3.645 -6.574 -2.754 1.00 89.31 89 LEU A N 1
ATOM 705 C CA . LEU A 1 89 ? 5.098 -6.761 -2.631 1.00 89.31 89 LEU A CA 1
ATOM 706 C C . LEU A 1 89 ? 5.667 -7.891 -3.507 1.00 89.31 89 LEU A C 1
ATOM 708 O O . LEU A 1 89 ? 6.751 -7.690 -4.052 1.00 89.31 89 LEU A O 1
ATOM 712 N N . PRO A 1 90 ? 4.983 -9.036 -3.713 1.00 88.88 90 PRO A N 1
ATOM 713 C CA . PRO A 1 90 ? 5.484 -10.082 -4.607 1.00 88.88 90 PRO A CA 1
ATOM 714 C C . PRO A 1 90 ? 5.588 -9.658 -6.077 1.00 88.88 90 PRO A C 1
ATOM 716 O O . PRO A 1 90 ? 6.296 -10.303 -6.842 1.00 88.88 90 PRO A O 1
ATOM 719 N N . LEU A 1 91 ? 4.908 -8.578 -6.471 1.00 86.12 91 LEU A N 1
ATOM 720 C CA . LEU A 1 91 ? 4.963 -8.011 -7.821 1.00 86.12 91 LEU A CA 1
ATOM 721 C C . LEU A 1 91 ? 6.129 -7.025 -8.000 1.00 86.12 91 LEU A C 1
ATOM 723 O O . LEU A 1 91 ? 6.282 -6.445 -9.073 1.00 86.12 91 LEU A O 1
ATOM 727 N N . ALA A 1 92 ? 6.919 -6.777 -6.950 1.00 84.69 92 ALA A N 1
ATOM 728 C CA . ALA A 1 92 ? 8.047 -5.858 -7.002 1.00 84.69 92 ALA A CA 1
ATOM 729 C C . ALA A 1 92 ? 9.182 -6.436 -7.859 1.00 84.69 92 ALA A C 1
ATOM 731 O O . ALA A 1 92 ? 9.872 -7.376 -7.461 1.00 84.69 92 ALA A O 1
ATOM 732 N N . GLU A 1 93 ? 9.446 -5.809 -9.000 1.00 80.75 93 GLU A N 1
ATOM 733 C CA . GLU A 1 93 ? 10.613 -6.104 -9.821 1.00 80.75 93 GLU A CA 1
ATOM 734 C C . GLU A 1 93 ? 11.772 -5.175 -9.443 1.00 80.75 93 GLU A C 1
ATOM 736 O O . GLU A 1 93 ? 11.645 -3.944 -9.412 1.00 80.75 93 GLU A O 1
ATOM 741 N N . LYS A 1 94 ? 12.939 -5.767 -9.160 1.00 70.56 94 LYS A N 1
ATOM 742 C CA . LYS A 1 94 ? 14.190 -5.028 -8.953 1.00 70.56 94 LYS A CA 1
ATOM 743 C C . LYS A 1 94 ? 14.829 -4.762 -10.311 1.00 70.56 94 LYS A C 1
ATOM 745 O O . LYS A 1 94 ? 15.441 -5.648 -10.899 1.00 70.56 94 LYS A O 1
ATOM 750 N N . VAL A 1 95 ? 14.714 -3.529 -10.795 1.00 67.94 95 VAL A N 1
ATOM 751 C CA . VAL A 1 95 ? 15.367 -3.095 -12.031 1.00 67.94 95 VAL A CA 1
ATOM 752 C C . VAL A 1 95 ? 16.707 -2.459 -11.679 1.00 67.94 95 VAL A C 1
ATOM 754 O O . VAL A 1 95 ? 16.765 -1.426 -11.005 1.00 67.94 95 VAL A O 1
ATOM 757 N N . GLU A 1 96 ? 17.801 -3.061 -12.144 1.00 57.78 96 GLU A N 1
ATOM 758 C CA . GLU A 1 96 ? 19.115 -2.424 -12.090 1.00 57.78 96 GLU A CA 1
ATOM 759 C C . GLU A 1 96 ? 19.148 -1.248 -13.068 1.00 57.78 96 GLU A C 1
ATOM 761 O O . GLU A 1 96 ? 19.130 -1.424 -14.291 1.00 57.78 96 GLU A O 1
ATOM 766 N N . ILE A 1 97 ? 19.229 -0.023 -12.545 1.00 57.22 97 ILE A N 1
ATOM 767 C CA . ILE A 1 97 ? 19.512 1.130 -13.391 1.00 57.22 97 ILE A CA 1
ATOM 768 C C . ILE A 1 97 ? 21.003 1.078 -13.710 1.00 57.22 97 ILE A C 1
ATOM 770 O O . ILE A 1 97 ? 21.840 1.557 -12.941 1.00 57.22 97 ILE A O 1
ATOM 774 N N . LYS A 1 98 ? 21.350 0.530 -14.879 1.00 49.12 98 LYS A N 1
ATOM 775 C CA . LYS A 1 98 ? 22.650 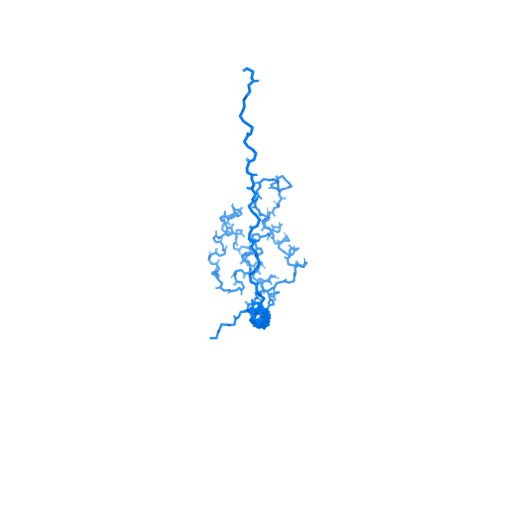0.819 -15.484 1.00 49.12 98 LYS A CA 1
ATOM 776 C C . LYS A 1 98 ? 22.698 2.327 -15.695 1.00 49.12 98 LYS A C 1
ATOM 778 O O . LYS A 1 98 ? 21.962 2.855 -16.528 1.00 49.12 98 LYS A O 1
ATOM 783 N N . LEU A 1 99 ? 23.529 3.023 -14.916 1.00 47.66 99 LEU A N 1
ATOM 784 C CA . LEU A 1 99 ? 23.853 4.422 -15.166 1.00 47.66 99 LEU A CA 1
ATOM 785 C C . LEU A 1 99 ? 24.459 4.499 -16.566 1.00 47.66 99 LEU A C 1
ATOM 787 O O . LEU A 1 99 ? 25.648 4.259 -16.769 1.00 47.66 99 LEU A O 1
ATOM 791 N N . ILE A 1 100 ? 23.637 4.816 -17.558 1.00 46.09 100 ILE A N 1
ATOM 792 C CA . ILE A 1 100 ? 24.149 5.282 -18.830 1.00 46.09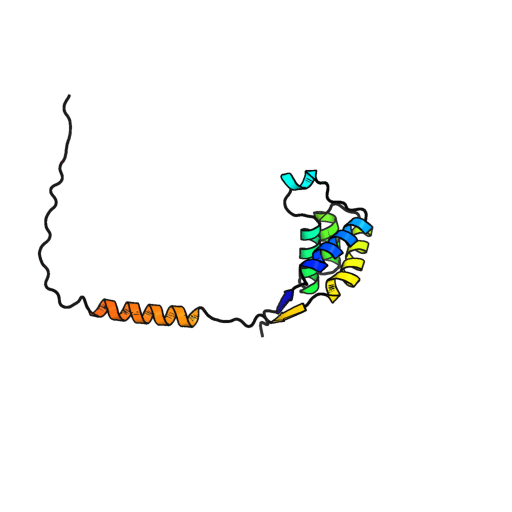 100 ILE A CA 1
ATOM 793 C C . ILE A 1 100 ? 24.606 6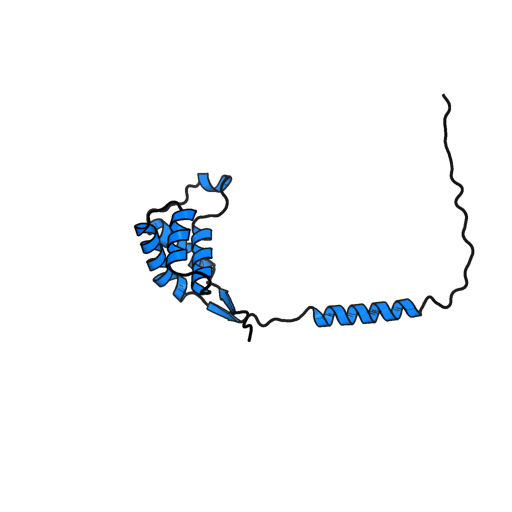.711 -18.545 1.00 46.09 100 ILE A C 1
ATOM 795 O O . ILE A 1 100 ? 23.823 7.652 -18.633 1.00 46.09 100 ILE A O 1
ATOM 799 N N . ASN A 1 101 ? 25.874 6.858 -18.152 1.00 47.12 101 ASN A N 1
ATOM 800 C CA . ASN A 1 101 ? 26.602 8.125 -18.140 1.00 47.12 101 ASN A CA 1
ATOM 801 C C . ASN A 1 101 ? 26.676 8.663 -19.582 1.00 47.12 101 ASN A C 1
ATOM 803 O O . ASN A 1 101 ? 27.718 8.590 -20.229 1.00 47.12 101 ASN A O 1
ATOM 807 N N . LYS A 1 102 ? 25.559 9.155 -20.126 1.00 48.16 102 LYS A N 1
ATOM 808 C CA . LYS A 1 102 ? 25.489 9.758 -21.465 1.00 48.16 102 LYS A CA 1
ATOM 809 C C . LYS A 1 102 ? 25.948 11.221 -21.479 1.00 48.16 102 LYS A C 1
ATOM 811 O O . LYS A 1 102 ? 26.177 11.760 -22.554 1.00 48.16 102 LYS A O 1
ATOM 816 N N . ASP A 1 103 ? 26.178 11.827 -20.314 1.00 49.84 103 ASP A N 1
ATOM 817 C CA . ASP A 1 103 ? 26.498 13.257 -20.223 1.00 49.84 103 ASP A CA 1
ATOM 818 C C . ASP A 1 103 ? 27.989 13.594 -20.357 1.00 49.84 103 ASP A C 1
ATOM 820 O O . ASP A 1 103 ? 28.328 14.725 -20.703 1.00 49.84 103 ASP A O 1
ATOM 824 N N . ARG A 1 104 ? 28.913 12.641 -20.154 1.00 49.78 104 ARG A N 1
ATOM 825 C CA . ARG A 1 104 ? 30.352 12.969 -20.213 1.00 49.78 104 ARG A CA 1
ATOM 826 C C . ARG A 1 104 ? 30.876 13.112 -21.646 1.00 49.78 104 ARG A C 1
ATOM 828 O O . ARG A 1 104 ? 31.647 14.025 -21.919 1.00 49.78 104 ARG A O 1
ATOM 835 N N . ALA A 1 105 ? 30.398 12.281 -22.575 1.00 49.25 105 ALA A N 1
ATOM 836 C CA . ALA A 1 105 ? 30.828 12.336 -23.975 1.00 49.25 105 ALA A CA 1
ATOM 837 C C . ALA A 1 105 ? 30.278 13.569 -24.723 1.00 49.25 105 ALA A C 1
ATOM 839 O O . ALA A 1 105 ? 30.987 14.161 -25.533 1.00 49.25 105 ALA A O 1
ATOM 840 N N . TYR A 1 106 ? 29.048 14.005 -24.416 1.00 51.22 106 TYR A N 1
ATOM 841 C CA . TYR A 1 106 ? 28.440 15.172 -25.071 1.00 51.22 106 TYR A CA 1
ATOM 842 C C . TYR A 1 106 ? 29.089 16.500 -24.638 1.00 51.22 106 TYR A C 1
ATOM 844 O O . TYR A 1 106 ? 29.198 17.434 -25.435 1.00 51.22 106 TYR A O 1
ATOM 852 N N . MET A 1 107 ? 29.562 16.592 -23.390 1.00 53.31 107 MET A N 1
ATOM 853 C CA . MET A 1 107 ? 30.236 17.794 -22.882 1.00 53.31 107 MET A CA 1
ATOM 854 C C . MET A 1 107 ? 31.666 17.940 -23.432 1.00 53.31 107 MET A C 1
ATOM 856 O O . MET A 1 107 ? 32.042 19.040 -23.843 1.00 53.31 107 MET A O 1
ATOM 860 N N . GLU A 1 108 ? 32.434 16.848 -23.540 1.00 53.53 108 GLU A N 1
ATOM 861 C CA . GLU A 1 108 ? 33.814 16.888 -24.062 1.00 53.53 108 GLU A CA 1
ATOM 862 C C . GLU A 1 108 ? 33.886 17.257 -25.558 1.00 53.53 108 GLU A C 1
ATOM 864 O O . GLU A 1 108 ? 34.813 17.948 -25.993 1.00 53.53 108 GLU A O 1
ATOM 869 N N . GLU A 1 109 ? 32.888 16.874 -26.362 1.00 52.41 109 GLU A N 1
ATOM 870 C CA . GLU A 1 109 ? 32.834 17.246 -27.783 1.00 52.41 109 GLU A CA 1
ATOM 871 C C . GLU A 1 109 ? 32.479 18.734 -27.987 1.00 52.41 109 GLU A C 1
ATOM 873 O O . GLU A 1 109 ? 32.994 19.396 -28.898 1.00 52.41 109 GLU A O 1
ATOM 878 N N . ARG A 1 110 ? 31.654 19.305 -27.096 1.00 49.59 110 ARG A N 1
ATOM 879 C CA . ARG A 1 110 ? 31.268 20.726 -27.128 1.00 49.59 110 ARG A CA 1
ATOM 880 C C . ARG A 1 110 ? 32.422 21.651 -26.731 1.00 49.59 110 ARG A C 1
ATOM 882 O O . ARG A 1 110 ? 32.576 22.720 -27.324 1.00 49.59 110 ARG A O 1
ATOM 889 N N . GLU A 1 111 ? 33.259 21.241 -25.777 1.00 55.59 111 GLU A N 1
ATOM 890 C CA . GLU A 1 111 ? 34.455 22.001 -25.388 1.00 55.59 111 GLU A CA 1
ATOM 891 C C . GLU A 1 111 ? 35.540 21.995 -26.473 1.00 55.59 111 GLU A C 1
ATOM 893 O O . GLU A 1 111 ? 36.165 23.032 -26.718 1.00 55.59 111 GLU A O 1
ATOM 898 N N . LYS A 1 112 ? 35.715 20.881 -27.201 1.00 53.19 112 LYS A N 1
ATOM 899 C CA . LYS A 1 112 ? 36.626 20.835 -28.358 1.00 53.19 112 LYS A CA 1
ATOM 900 C C . LYS A 1 112 ? 36.206 21.800 -29.468 1.00 53.19 112 LYS A C 1
ATOM 902 O O . LYS A 1 112 ? 37.066 22.486 -30.016 1.00 53.19 112 LYS A O 1
ATOM 907 N N . LYS A 1 113 ? 34.906 21.919 -29.766 1.00 53.41 113 LYS A N 1
ATOM 908 C CA . LYS A 1 113 ? 34.415 22.872 -30.781 1.00 53.41 113 LYS A CA 1
ATOM 909 C C . LYS A 1 113 ? 34.618 24.336 -30.364 1.00 53.41 113 LYS A C 1
ATOM 911 O O . LYS A 1 113 ? 35.076 25.126 -31.184 1.00 53.41 113 LYS A O 1
ATOM 916 N N . LYS A 1 114 ? 34.404 24.685 -29.086 1.00 50.41 114 LYS A N 1
ATOM 917 C CA . LYS A 1 114 ? 34.648 26.053 -28.575 1.00 50.41 114 LYS A CA 1
ATOM 918 C C . LYS A 1 114 ? 36.117 26.490 -28.648 1.00 50.41 114 LYS A C 1
ATOM 920 O O . LYS A 1 114 ? 36.385 27.657 -28.920 1.00 50.41 114 LYS A O 1
ATOM 925 N N . LYS A 1 115 ? 37.077 25.581 -28.438 1.00 52.78 115 LYS A N 1
ATOM 926 C CA . LYS A 1 115 ? 38.514 25.913 -28.538 1.00 52.78 115 LYS A CA 1
ATOM 927 C C . LYS A 1 115 ? 38.982 26.198 -29.971 1.00 52.78 115 LYS A C 1
ATOM 929 O O . LYS A 1 115 ? 39.943 26.939 -30.144 1.00 52.78 115 LYS A O 1
ATOM 934 N N . ILE A 1 116 ? 38.319 25.643 -30.987 1.00 50.06 116 ILE A N 1
ATOM 935 C CA . ILE A 1 116 ? 38.713 25.824 -32.396 1.00 50.06 116 ILE A CA 1
ATOM 936 C C . ILE A 1 116 ? 38.255 27.189 -32.940 1.00 50.06 116 ILE A C 1
ATOM 938 O O . ILE A 1 116 ? 38.980 27.807 -33.717 1.00 50.06 116 ILE A O 1
ATOM 942 N N . GLU A 1 117 ? 37.097 27.700 -32.511 1.00 52.12 117 GLU A N 1
ATOM 943 C CA . GLU A 1 117 ? 36.590 29.010 -32.961 1.00 52.12 117 GLU A CA 1
ATOM 944 C C . GLU A 1 117 ? 37.382 30.199 -32.395 1.00 52.12 117 GLU A C 1
ATOM 946 O O . GLU A 1 117 ? 37.506 31.223 -33.066 1.00 52.12 117 GLU A O 1
ATOM 951 N N . LEU A 1 118 ? 37.984 30.063 -31.207 1.00 43.66 118 LEU A N 1
ATOM 952 C CA . LEU A 1 118 ? 38.720 31.159 -30.566 1.00 43.66 118 LEU A CA 1
ATOM 953 C C . LEU A 1 118 ? 40.060 31.485 -31.258 1.00 43.66 118 LEU A C 1
ATOM 955 O O . LEU A 1 118 ? 40.504 32.627 -31.218 1.00 43.66 118 LEU A O 1
ATOM 959 N N . ASN A 1 119 ? 40.677 30.518 -31.945 1.00 45.84 119 ASN A N 1
ATOM 960 C CA . ASN A 1 119 ? 41.968 30.707 -32.624 1.00 45.84 119 ASN A CA 1
ATOM 961 C C . ASN A 1 119 ? 41.868 31.352 -34.020 1.00 45.84 119 ASN A C 1
ATOM 963 O O . ASN A 1 119 ? 42.898 31.628 -34.626 1.00 45.84 119 ASN A O 1
ATOM 967 N N . ARG A 1 120 ? 40.664 31.600 -34.559 1.00 45.47 120 ARG A N 1
ATOM 968 C CA . ARG A 1 120 ? 40.489 32.194 -35.904 1.00 45.47 120 ARG A CA 1
ATOM 969 C C . ARG A 1 120 ? 40.328 33.718 -35.925 1.00 45.47 120 ARG A C 1
ATOM 971 O O . ARG A 1 120 ? 40.318 34.293 -37.007 1.00 45.47 120 ARG A O 1
ATOM 978 N N . ASN A 1 121 ? 40.209 34.376 -34.772 1.00 49.50 121 ASN A N 1
ATOM 979 C CA . ASN A 1 121 ? 39.923 35.817 -34.691 1.00 49.50 121 ASN A CA 1
ATOM 980 C C . ASN A 1 121 ? 41.149 36.705 -34.399 1.00 49.50 121 ASN A C 1
ATOM 982 O O . ASN A 1 121 ? 40.971 37.881 -34.101 1.00 49.50 121 ASN A O 1
ATOM 986 N N . ILE A 1 122 ? 42.377 36.180 -34.490 1.00 46.75 122 ILE A N 1
ATOM 987 C CA . ILE A 1 122 ? 43.597 36.956 -34.184 1.00 46.75 122 ILE A CA 1
ATOM 988 C C . ILE A 1 122 ? 44.170 37.675 -35.428 1.00 46.75 122 ILE A C 1
ATOM 990 O O . ILE A 1 122 ? 44.942 38.612 -35.276 1.00 46.75 122 ILE A O 1
ATOM 994 N N . ASP A 1 123 ? 43.715 37.357 -36.647 1.00 52.09 123 ASP A N 1
ATOM 995 C CA . ASP A 1 123 ? 44.252 37.945 -37.892 1.00 52.09 123 ASP A CA 1
ATOM 996 C C . ASP A 1 123 ? 43.222 38.755 -38.697 1.00 52.09 123 ASP A C 1
ATOM 998 O O . ASP A 1 123 ? 43.024 38.533 -39.895 1.00 52.09 123 ASP A O 1
ATOM 1002 N N . LYS A 1 124 ? 42.541 39.723 -38.070 1.00 49.91 124 LYS A N 1
ATOM 1003 C CA . LYS A 1 124 ? 41.848 40.777 -38.834 1.00 49.91 124 LYS A CA 1
ATOM 1004 C C . LYS A 1 124 ? 42.165 42.169 -38.282 1.00 49.91 124 LYS A C 1
ATOM 1006 O O . LYS A 1 124 ? 42.027 42.381 -37.078 1.00 49.91 124 LYS A O 1
ATOM 1011 N N . PRO A 1 125 ? 42.581 43.121 -39.139 1.00 48.56 125 PRO A N 1
ATOM 1012 C CA . PRO A 1 125 ? 42.953 44.459 -38.703 1.00 48.56 125 PRO A CA 1
ATOM 1013 C C . PRO A 1 125 ? 41.733 45.235 -38.187 1.00 48.56 125 PRO A C 1
ATOM 1015 O O . PRO A 1 125 ? 40.645 45.160 -38.762 1.00 48.56 125 PRO A O 1
ATOM 1018 N N . LEU A 1 126 ? 41.942 45.992 -37.103 1.00 52.19 126 LEU A N 1
ATOM 1019 C CA . LEU A 1 126 ? 40.986 46.957 -36.555 1.00 52.19 126 LEU A CA 1
ATOM 1020 C C . LEU A 1 126 ? 40.574 47.970 -37.638 1.00 52.19 126 LEU A C 1
ATOM 1022 O O . LEU A 1 126 ? 41.426 48.672 -38.179 1.00 52.19 126 LEU A O 1
ATOM 1026 N N . MET A 1 127 ? 39.270 48.106 -37.889 1.00 45.16 127 MET A N 1
ATOM 1027 C CA . MET A 1 127 ? 38.697 49.292 -38.536 1.00 45.16 127 MET A CA 1
ATOM 1028 C C . MET A 1 127 ? 37.851 50.094 -37.534 1.00 45.16 127 MET A C 1
ATOM 1030 O O . MET A 1 127 ? 37.311 49.509 -36.592 1.00 45.16 127 MET A O 1
ATOM 1034 N N . PRO A 1 128 ? 37.782 51.429 -37.697 1.00 42.41 128 PRO A N 1
ATOM 1035 C CA . PRO A 1 128 ? 37.423 52.344 -36.625 1.00 42.41 128 PRO A CA 1
ATOM 1036 C C . PRO A 1 128 ? 35.916 52.427 -36.368 1.00 42.41 128 PRO A C 1
ATOM 1038 O O . PRO A 1 128 ? 35.086 52.332 -37.272 1.00 42.41 128 PRO A O 1
ATOM 1041 N N . SER A 1 129 ? 35.604 52.640 -35.091 1.00 48.84 129 SER A N 1
ATOM 1042 C CA . SER A 1 129 ? 34.279 52.847 -34.517 1.00 48.84 129 SER A CA 1
ATOM 1043 C C . SER A 1 129 ? 33.539 54.013 -35.176 1.00 48.84 129 SER A C 1
ATOM 1045 O O . SER A 1 129 ? 34.017 55.145 -35.155 1.00 48.84 129 SER A O 1
ATOM 1047 N N . ILE A 1 130 ? 32.341 53.754 -35.705 1.00 47.44 130 ILE A N 1
ATOM 1048 C CA . ILE A 1 130 ? 31.406 54.809 -36.104 1.00 47.44 130 ILE A CA 1
ATOM 1049 C C . ILE A 1 130 ? 30.628 55.246 -34.858 1.00 47.44 130 ILE A C 1
ATOM 1051 O O . ILE A 1 130 ? 29.819 54.497 -34.307 1.00 47.44 130 ILE A O 1
ATOM 1055 N N . GLU A 1 131 ? 30.921 56.467 -34.424 1.00 44.12 131 GLU A N 1
ATOM 1056 C CA . GLU A 1 131 ? 30.216 57.254 -33.414 1.00 44.12 131 GLU A CA 1
ATOM 1057 C C . GLU A 1 131 ? 28.719 57.362 -33.765 1.00 44.12 131 GLU A C 1
ATOM 1059 O O . GLU A 1 131 ? 28.346 57.900 -34.810 1.00 44.12 131 GLU A O 1
ATOM 1064 N N . LYS A 1 132 ? 27.835 56.854 -32.897 1.00 45.12 132 LYS A N 1
ATOM 1065 C CA . LYS A 1 132 ? 26.400 57.156 -32.971 1.00 45.12 132 LYS A CA 1
ATOM 1066 C C . LYS A 1 132 ? 26.142 58.448 -32.200 1.00 45.12 132 LYS A C 1
ATOM 1068 O O . LYS A 1 132 ? 26.273 58.467 -30.981 1.00 45.12 132 LYS A O 1
ATOM 1073 N N . LYS A 1 133 ? 25.770 59.507 -32.922 1.00 45.16 133 LYS A N 1
ATOM 1074 C CA . LYS A 1 133 ? 25.208 60.734 -32.348 1.00 45.16 133 LYS A CA 1
ATOM 1075 C C . LYS A 1 133 ? 23.880 60.413 -31.655 1.00 45.16 133 LYS A C 1
ATOM 1077 O O . LYS A 1 133 ? 23.017 59.763 -32.240 1.00 45.16 133 LYS A O 1
ATOM 1082 N N . GLU A 1 134 ? 23.759 60.847 -30.407 1.00 46.34 134 GLU A N 1
ATOM 1083 C CA . GLU A 1 134 ? 22.532 60.814 -29.613 1.00 46.34 134 GLU A CA 1
ATOM 1084 C C . GLU A 1 134 ? 21.593 61.943 -30.062 1.00 46.34 134 GLU A C 1
ATOM 1086 O O . GLU A 1 134 ? 21.939 63.117 -29.925 1.00 46.34 134 GLU A O 1
ATOM 1091 N N . ASP A 1 135 ? 20.391 61.613 -30.543 1.00 45.00 135 ASP A N 1
ATOM 1092 C CA . ASP A 1 135 ? 19.324 62.603 -30.713 1.00 45.00 135 ASP A CA 1
ATOM 1093 C C . ASP A 1 135 ? 18.550 62.761 -29.400 1.00 45.00 135 ASP A C 1
ATOM 1095 O O . ASP A 1 135 ? 17.701 61.955 -29.010 1.00 45.00 135 ASP A O 1
ATOM 1099 N N . LYS A 1 136 ? 18.888 63.845 -28.704 1.00 45.00 136 LYS A N 1
ATOM 1100 C CA . LYS A 1 136 ? 18.189 64.400 -27.547 1.00 45.00 136 LYS A CA 1
ATOM 1101 C C . LYS A 1 136 ? 17.010 65.237 -28.059 1.00 45.00 136 LYS A C 1
ATOM 1103 O O . LYS A 1 136 ? 17.203 66.387 -28.438 1.00 45.00 136 LYS A O 1
ATOM 1108 N N . TYR A 1 137 ? 15.785 64.718 -28.014 1.00 47.28 137 TYR A N 1
ATOM 1109 C CA . TYR A 1 137 ? 14.598 65.581 -28.050 1.00 47.28 137 TYR A CA 1
ATOM 1110 C C . TYR A 1 137 ? 14.154 65.880 -26.618 1.00 47.28 137 TYR A C 1
ATOM 1112 O O . TYR A 1 137 ? 13.472 65.086 -25.972 1.00 47.28 137 TYR A O 1
ATOM 1120 N N . ARG A 1 138 ? 14.586 67.044 -26.121 1.00 45.00 138 ARG A N 1
ATOM 1121 C CA . ARG A 1 138 ? 13.915 67.775 -25.045 1.00 45.00 138 ARG A CA 1
ATOM 1122 C C . ARG A 1 138 ? 13.054 68.869 -25.674 1.00 45.00 138 ARG A C 1
ATOM 1124 O O . ARG A 1 138 ? 13.583 69.674 -26.426 1.00 45.00 138 ARG A O 1
ATOM 1131 N N . GLU A 1 139 ? 11.776 68.817 -25.304 1.00 45.16 139 GLU A N 1
ATOM 1132 C CA . GLU A 1 139 ? 10.858 69.915 -24.958 1.00 45.16 139 GLU A CA 1
ATOM 1133 C C . GLU A 1 139 ? 10.672 71.083 -25.939 1.00 45.16 139 GLU A C 1
ATOM 1135 O O . GLU A 1 139 ? 11.628 71.743 -26.324 1.00 45.16 139 GLU A O 1
ATOM 1140 N N . LEU A 1 140 ? 9.401 71.393 -26.239 1.00 40.12 140 LEU A N 1
ATOM 1141 C CA . LEU A 1 140 ? 8.780 72.702 -25.965 1.00 40.12 140 LEU A CA 1
ATOM 1142 C C . LEU A 1 140 ? 7.295 72.693 -26.389 1.00 40.12 140 LEU A C 1
ATOM 1144 O O . LEU A 1 140 ? 6.978 72.728 -27.578 1.00 40.12 140 LEU A O 1
ATOM 1148 N N . ILE A 1 141 ? 6.398 72.672 -25.399 1.00 38.53 141 ILE A N 1
ATOM 1149 C CA . ILE A 1 141 ? 5.224 73.559 -25.360 1.00 38.53 141 ILE A CA 1
ATOM 1150 C C . ILE A 1 141 ? 5.376 74.369 -24.077 1.00 38.53 141 ILE A C 1
ATOM 1152 O O . ILE A 1 141 ? 5.693 73.730 -23.047 1.00 38.53 141 ILE A O 1
#